Protein AF-A0A6S7BWR2-F1 (afdb_monomer)

Solvent-accessible surface area (backbone atoms only — not comparable to full-atom values): 4834 Å² total; per-residue (Å²): 135,86,85,72,89,86,84,84,80,93,80,82,93,79,73,94,44,75,71,53,54,60,45,28,73,57,36,40,62,22,58,78,57,32,36,44,48,84,94,50,74,88,72,39,76,52,55,80,49,85,86,62,82,52,78,88,74,48,51,76,65,51,39,56,76,46,34,67,78,65,78,113

Organism: NCBI:txid1544867

Foldseek 3Di:
DDDDDDDDDDDDDDDDDPVVLVQLVQQLVCQQQQFDRPVDDGPSVRNPDDPRDHPVNDDPVRCVSSCVVVPD

Secondary structure (DSSP, 8-state):
-----------------HHHHHHHHHHHHHHHHTPPPTTS-S--GGGG-TT---GGG--HHHHHHTTGGG--

Sequence (72 aa):
MFCSYSNVTYISSAPWCAKNEAYLKRQLPSFLRGESPPDFPTDHFETDFIGRAQESDLTPLGRAQLGFDLAR

Nearest PDB structures (foldseek):
  4rgk-assembly1_A  TM=1.006E+00  e=7.667E-06  Yersinia pestis
  7twe-assembly2_B  TM=1.003E+00  e=2.223E-05  Yersinia pestis CO92
  7twe-assembly1_A  TM=1.000E+00  e=2.080E-05  Yersinia pestis CO92
  2dbi-assembly1_A  TM=9.653E-01  e=7.556E-04  Escherichia coli
  2dbn-assembly1_A  TM=9.612E-01  e=1.054E-03  Escherichia coli

Structure (mmCIF, N/CA/C/O backbone):
data_AF-A0A6S7BWR2-F1
#
_entry.id   AF-A0A6S7BWR2-F1
#
loop_
_atom_site.gro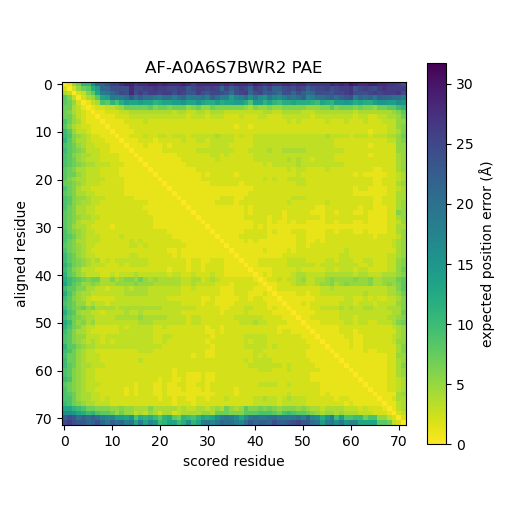up_PDB
_atom_site.id
_atom_site.type_symbol
_atom_site.label_atom_id
_atom_site.label_alt_id
_atom_site.label_comp_id
_atom_site.label_asym_id
_atom_site.label_entity_id
_atom_site.label_seq_id
_atom_site.pdbx_PDB_ins_code
_atom_site.Cartn_x
_atom_site.Cartn_y
_atom_site.Cartn_z
_atom_site.occupancy
_atom_site.B_iso_or_equiv
_atom_site.auth_seq_id
_atom_site.auth_comp_id
_atom_site.auth_asym_id
_atom_site.auth_atom_id
_atom_site.pdbx_PDB_model_num
ATOM 1 N N . MET A 1 1 ? 20.559 27.661 12.383 1.00 48.06 1 MET A N 1
ATOM 2 C CA . MET A 1 1 ? 20.095 26.901 11.205 1.00 48.06 1 MET A CA 1
ATOM 3 C C . MET A 1 1 ? 19.276 25.727 11.720 1.00 48.06 1 MET A C 1
ATOM 5 O O . MET A 1 1 ? 19.855 24.729 12.125 1.00 48.06 1 MET A O 1
ATOM 9 N N . PHE A 1 2 ? 17.957 25.882 11.841 1.00 56.22 2 PHE A N 1
ATOM 10 C CA . PHE A 1 2 ? 17.085 24.791 12.281 1.00 56.22 2 PHE A CA 1
ATOM 11 C C . PHE A 1 2 ? 16.764 23.919 11.066 1.00 56.22 2 PHE A C 1
ATOM 13 O O . PHE A 1 2 ? 16.000 24.335 10.200 1.00 56.22 2 PHE A O 1
ATOM 20 N N . CYS A 1 3 ? 17.379 22.741 10.973 1.00 64.12 3 CYS A N 1
ATOM 21 C CA . CYS A 1 3 ? 16.940 21.721 10.028 1.00 64.12 3 CYS A CA 1
ATOM 22 C C . CYS A 1 3 ? 15.697 21.059 10.635 1.00 64.12 3 CYS A C 1
ATOM 24 O O . CYS A 1 3 ? 15.801 20.350 11.634 1.00 64.12 3 CYS A O 1
ATOM 26 N N . SER A 1 4 ? 14.519 21.382 10.105 1.00 77.88 4 SER A N 1
ATOM 27 C CA . SER A 1 4 ? 13.276 20.682 10.434 1.00 77.88 4 SER A CA 1
ATOM 28 C C . SER A 1 4 ? 13.126 19.460 9.525 1.00 77.88 4 SER A C 1
ATOM 30 O O . SER A 1 4 ? 13.681 19.421 8.428 1.00 77.88 4 SER A O 1
ATOM 32 N N . TYR A 1 5 ? 12.416 18.435 9.995 1.00 85.19 5 TYR A N 1
ATOM 33 C CA . TYR A 1 5 ? 12.197 17.220 9.213 1.00 85.19 5 TYR A CA 1
ATOM 34 C C . TYR A 1 5 ? 11.282 17.483 8.010 1.00 85.19 5 TYR A C 1
ATOM 36 O O . TYR A 1 5 ? 10.289 18.200 8.123 1.00 85.19 5 TYR A O 1
ATOM 44 N N . SER A 1 6 ? 11.584 16.836 6.883 1.00 90.56 6 SER A N 1
ATOM 45 C CA . SER A 1 6 ? 10.692 16.735 5.726 1.00 90.56 6 SER A CA 1
ATOM 46 C C . SER A 1 6 ? 10.305 15.267 5.546 1.00 90.56 6 SER A C 1
ATOM 48 O O . SER A 1 6 ? 11.076 14.479 5.007 1.00 90.56 6 SER A O 1
ATOM 50 N N . ASN A 1 7 ? 9.136 14.889 6.069 1.00 95.12 7 ASN A N 1
ATOM 51 C CA . ASN A 1 7 ? 8.615 13.523 6.005 1.00 95.12 7 ASN A CA 1
ATOM 52 C C . ASN A 1 7 ? 7.459 13.473 5.004 1.00 95.12 7 ASN A C 1
ATOM 54 O O . ASN A 1 7 ? 6.552 14.303 5.075 1.00 95.12 7 ASN A O 1
ATOM 58 N N . VAL A 1 8 ? 7.482 12.503 4.092 1.00 96.56 8 VAL A N 1
ATOM 59 C CA . VAL A 1 8 ? 6.463 12.334 3.047 1.00 96.56 8 VAL A CA 1
ATOM 60 C C . VAL A 1 8 ? 6.099 10.858 2.885 1.00 96.56 8 VAL A C 1
ATOM 62 O O . VAL A 1 8 ? 6.932 9.983 3.113 1.00 96.56 8 VAL A O 1
ATOM 65 N N . THR A 1 9 ? 4.866 10.582 2.458 1.00 95.81 9 THR A N 1
ATOM 66 C CA . THR A 1 9 ? 4.391 9.238 2.092 1.00 95.81 9 THR A CA 1
ATOM 67 C C . THR A 1 9 ? 4.065 9.216 0.604 1.00 95.81 9 THR A C 1
ATOM 69 O O . THR A 1 9 ? 3.345 10.085 0.112 1.00 95.81 9 THR A O 1
ATOM 72 N N . TYR A 1 10 ? 4.580 8.225 -0.123 1.00 97.12 10 TYR A N 1
ATOM 73 C CA . TYR A 1 10 ? 4.333 8.092 -1.556 1.00 97.12 10 TYR A CA 1
ATOM 74 C C . TYR A 1 10 ? 2.969 7.444 -1.812 1.00 97.12 10 TYR A C 1
ATOM 76 O O . TYR A 1 10 ? 2.767 6.272 -1.511 1.00 97.12 10 TYR A O 1
ATOM 84 N N . ILE A 1 11 ? 2.040 8.209 -2.391 1.00 97.31 11 ILE A N 1
ATOM 85 C CA . ILE A 1 11 ? 0.713 7.738 -2.807 1.00 97.31 11 ILE A CA 1
ATOM 86 C C . ILE A 1 11 ? 0.479 8.227 -4.236 1.00 97.31 11 ILE A C 1
ATOM 88 O O . ILE A 1 11 ? 0.486 9.430 -4.493 1.00 97.31 11 ILE A O 1
ATOM 92 N N . SER A 1 12 ? 0.308 7.298 -5.176 1.00 96.25 12 SER A N 1
ATOM 93 C CA . SER A 1 12 ? 0.101 7.618 -6.593 1.00 96.25 12 SER A CA 1
ATOM 94 C C . SER A 1 12 ? -1.373 7.528 -6.992 1.00 96.25 12 SER A C 1
ATOM 96 O O . SER A 1 12 ? -2.179 6.878 -6.328 1.00 96.25 12 SER A O 1
ATOM 98 N N . SER A 1 13 ? -1.722 8.167 -8.111 1.00 97.88 13 SER A N 1
ATOM 99 C CA . SER A 1 13 ? -3.001 7.947 -8.788 1.00 97.88 13 SER A CA 1
ATOM 100 C C . SER A 1 13 ? -2.826 6.863 -9.851 1.00 97.88 13 SER A C 1
ATOM 102 O O . SER A 1 13 ? -2.214 7.101 -10.893 1.00 97.88 13 SER A O 1
ATOM 104 N N . ALA A 1 14 ? -3.341 5.664 -9.576 1.00 97.19 14 ALA A N 1
ATOM 105 C CA . ALA A 1 14 ? -3.292 4.516 -10.477 1.00 97.19 14 ALA A CA 1
ATOM 106 C C . ALA A 1 14 ? -4.723 4.127 -10.902 1.00 97.19 14 ALA A C 1
ATOM 108 O O . ALA A 1 14 ? -5.398 3.397 -10.175 1.00 97.19 14 ALA A O 1
ATOM 109 N N . PRO A 1 15 ? -5.229 4.616 -12.052 1.00 97.31 15 PRO A N 1
ATOM 110 C CA . PRO A 1 15 ? -6.600 4.344 -12.478 1.00 97.31 15 PRO A CA 1
ATOM 111 C C . PRO A 1 15 ? -6.798 2.872 -12.855 1.00 97.31 15 PRO A C 1
ATOM 113 O O . PRO A 1 15 ? -5.858 2.175 -13.245 1.00 97.31 15 PRO A O 1
ATOM 116 N N . TRP A 1 16 ? -8.040 2.398 -12.776 1.00 97.19 16 TRP A N 1
ATOM 117 C CA . TRP A 1 16 ? -8.366 1.020 -13.127 1.00 97.19 16 TRP A CA 1
ATOM 118 C C . TRP A 1 16 ? -8.087 0.724 -14.603 1.00 97.19 16 TRP A C 1
ATOM 120 O O . TRP A 1 16 ? -8.581 1.408 -15.497 1.00 97.19 16 TRP A O 1
ATOM 130 N N . CYS A 1 17 ? -7.313 -0.327 -14.856 1.00 97.38 17 CYS A N 1
ATOM 131 C CA . CYS A 1 17 ? -7.094 -0.894 -16.181 1.00 97.38 17 CYS A CA 1
ATOM 132 C C . CYS A 1 17 ? -6.568 -2.329 -16.048 1.00 97.38 17 CYS A C 1
ATOM 134 O O . CYS A 1 17 ? -6.096 -2.721 -14.979 1.00 97.38 17 CYS A O 1
ATOM 136 N N . ALA A 1 18 ? -6.572 -3.090 -17.146 1.00 97.56 18 ALA A N 1
ATOM 137 C CA . ALA A 1 18 ? -6.112 -4.483 -17.158 1.00 97.56 18 ALA A CA 1
ATOM 138 C C . ALA A 1 18 ? -4.683 -4.660 -16.603 1.00 97.56 18 ALA A C 1
ATOM 140 O O . ALA A 1 18 ? -4.392 -5.637 -15.916 1.00 97.56 18 ALA A O 1
ATOM 141 N N . LYS A 1 19 ? -3.792 -3.686 -16.846 1.00 97.75 19 LYS A N 1
ATOM 142 C CA . LYS A 1 19 ? -2.425 -3.694 -16.306 1.00 97.75 19 LYS A CA 1
ATOM 143 C C . LYS A 1 19 ? -2.415 -3.614 -14.775 1.00 97.75 19 LYS A C 1
ATOM 145 O O . LYS A 1 19 ? -1.711 -4.385 -14.128 1.00 97.75 19 LYS A O 1
ATOM 150 N N . ASN A 1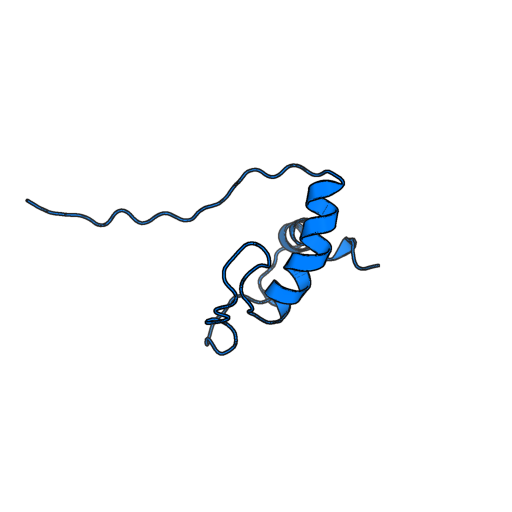 20 ? -3.182 -2.690 -14.205 1.00 97.56 20 ASN A N 1
ATOM 151 C CA . ASN A 1 20 ? -3.207 -2.474 -12.759 1.00 97.56 20 ASN A CA 1
ATOM 152 C C . ASN A 1 20 ? -3.958 -3.604 -12.044 1.00 97.56 20 ASN A C 1
ATOM 154 O O . ASN A 1 20 ? -3.525 -4.044 -10.985 1.00 97.56 20 ASN A O 1
ATOM 158 N N . GLU A 1 21 ? -4.999 -4.161 -12.663 1.00 97.06 21 GLU A N 1
ATOM 159 C CA . GLU A 1 21 ? -5.675 -5.367 -12.176 1.00 97.06 21 GLU A CA 1
ATOM 160 C C . GLU A 1 21 ? -4.708 -6.563 -12.066 1.00 97.06 21 GLU A C 1
ATOM 162 O O . GLU A 1 21 ? -4.657 -7.248 -11.042 1.00 97.06 21 GLU A O 1
ATOM 167 N N . ALA A 1 22 ? -3.886 -6.793 -13.097 1.00 96.75 22 ALA A N 1
ATOM 168 C CA . ALA A 1 22 ? -2.872 -7.846 -13.083 1.00 96.75 22 ALA A CA 1
ATOM 169 C C . ALA A 1 22 ? -1.824 -7.635 -11.976 1.00 96.75 22 ALA A C 1
ATOM 171 O O . ALA A 1 22 ? -1.328 -8.599 -11.390 1.00 96.75 22 ALA A O 1
ATOM 172 N N . TYR A 1 23 ? -1.502 -6.378 -11.659 1.00 97.75 23 TYR A N 1
ATOM 173 C CA . TYR A 1 23 ? -0.623 -6.047 -10.543 1.00 97.75 23 TYR A CA 1
ATOM 174 C C . TYR A 1 23 ? -1.277 -6.346 -9.183 1.00 97.75 23 TYR A C 1
ATOM 176 O O . TYR A 1 23 ? -0.631 -6.972 -8.341 1.00 97.75 23 TYR A O 1
ATOM 184 N N . LEU A 1 24 ? -2.558 -6.005 -8.985 1.00 97.50 24 LEU A N 1
ATOM 185 C CA . LEU A 1 24 ? -3.289 -6.279 -7.737 1.00 97.50 24 LEU A CA 1
ATOM 186 C C . LEU A 1 24 ? -3.281 -7.767 -7.365 1.00 97.50 24 LEU A C 1
ATOM 188 O O . LEU A 1 24 ? -3.029 -8.104 -6.209 1.00 97.50 24 LEU A O 1
ATOM 192 N N . LYS A 1 25 ? -3.439 -8.658 -8.353 1.00 95.88 25 LYS A N 1
ATOM 193 C CA . LYS A 1 25 ? -3.366 -10.121 -8.167 1.00 95.88 25 LYS A CA 1
ATOM 194 C C . LYS A 1 25 ? -2.033 -10.594 -7.563 1.00 95.88 25 LYS A C 1
ATOM 196 O O . LYS A 1 25 ? -1.995 -11.631 -6.909 1.00 95.88 25 LYS A O 1
ATOM 201 N N . ARG A 1 26 ? -0.945 -9.840 -7.762 1.00 96.38 26 ARG A N 1
ATOM 202 C CA . ARG A 1 26 ? 0.392 -10.131 -7.210 1.00 96.38 26 ARG A CA 1
ATOM 203 C C . ARG A 1 26 ? 0.668 -9.375 -5.912 1.00 96.38 26 ARG A C 1
ATOM 205 O O . ARG A 1 26 ? 1.298 -9.929 -5.021 1.00 96.38 26 ARG A O 1
ATOM 212 N N . GLN A 1 27 ? 0.190 -8.135 -5.795 1.00 97.62 27 GLN A N 1
ATOM 213 C CA . GLN A 1 27 ? 0.387 -7.309 -4.603 1.00 97.62 27 GLN A CA 1
ATOM 214 C C . GLN A 1 27 ? -0.415 -7.817 -3.398 1.00 97.62 27 GLN A C 1
ATOM 216 O O . GLN A 1 27 ? 0.098 -7.805 -2.281 1.00 97.62 27 GLN A O 1
ATOM 221 N N . LEU A 1 28 ? -1.663 -8.253 -3.602 1.00 97.56 28 LEU A N 1
ATOM 222 C CA . LEU A 1 28 ? -2.550 -8.657 -2.509 1.00 97.56 28 LEU A CA 1
ATOM 223 C C . LEU A 1 28 ? -1.948 -9.776 -1.629 1.00 97.56 28 LEU A C 1
ATOM 225 O O . LEU A 1 28 ? -1.931 -9.610 -0.409 1.00 97.56 28 LEU A O 1
ATOM 229 N N . PRO A 1 29 ? -1.380 -10.866 -2.183 1.00 96.88 29 PRO A N 1
ATOM 230 C CA . PRO A 1 29 ? -0.685 -11.867 -1.376 1.00 96.88 29 PRO A CA 1
ATOM 231 C C . PRO A 1 29 ? 0.474 -11.305 -0.536 1.00 96.88 29 PRO A C 1
ATOM 233 O O . PRO A 1 29 ? 0.619 -11.705 0.618 1.00 96.88 29 PRO A O 1
ATOM 236 N N . SER A 1 30 ? 1.269 -10.371 -1.074 1.00 97.56 30 SER A N 1
ATOM 237 C CA . SER A 1 30 ? 2.360 -9.726 -0.324 1.00 97.56 30 SER A CA 1
ATOM 238 C C . SER A 1 30 ? 1.823 -8.887 0.837 1.00 97.56 30 SER A C 1
ATOM 240 O O . SER A 1 30 ? 2.324 -8.993 1.954 1.00 97.56 30 SER A O 1
ATOM 242 N N . PHE A 1 31 ? 0.735 -8.138 0.617 1.00 97.94 31 PHE A N 1
ATOM 243 C CA . PHE A 1 31 ? 0.055 -7.401 1.685 1.00 97.94 31 PHE A CA 1
ATOM 244 C C . PHE A 1 31 ? -0.460 -8.333 2.790 1.00 97.94 31 PHE A C 1
ATOM 246 O O . PHE A 1 31 ? -0.277 -8.042 3.969 1.00 97.94 31 PHE A O 1
ATOM 253 N N . LEU A 1 32 ? -1.054 -9.478 2.450 1.00 97.31 32 LEU A N 1
ATOM 254 C CA . LEU A 1 32 ? -1.540 -10.429 3.456 1.00 97.31 32 LEU A CA 1
ATOM 255 C C . LEU A 1 32 ? -0.403 -11.038 4.289 1.00 97.31 32 LEU A C 1
ATOM 257 O O . LEU A 1 32 ? -0.583 -11.256 5.483 1.00 97.31 32 LEU A O 1
ATOM 261 N N . ARG A 1 33 ? 0.770 -11.264 3.685 1.00 97.44 33 ARG A N 1
ATOM 262 C CA . ARG A 1 33 ? 1.939 -11.850 4.364 1.00 97.44 33 ARG A CA 1
ATOM 263 C C . ARG A 1 33 ? 2.861 -10.838 5.052 1.00 97.44 33 ARG A C 1
ATOM 265 O O . ARG A 1 33 ? 3.750 -11.257 5.780 1.00 97.44 33 ARG A O 1
ATOM 272 N N . GLY A 1 34 ? 2.673 -9.534 4.841 1.00 97.50 34 GLY A N 1
ATOM 273 C CA . GLY A 1 34 ? 3.616 -8.516 5.338 1.00 97.50 34 GLY A CA 1
ATOM 274 C C . GLY A 1 34 ? 4.935 -8.482 4.578 1.00 97.50 34 GLY A C 1
ATOM 275 O O . GLY A 1 34 ? 5.949 -8.025 5.092 1.00 97.50 34 GLY A O 1
ATOM 276 N N . GLU A 1 35 ? 4.923 -8.972 3.344 1.00 98.19 35 GLU A N 1
ATOM 277 C CA . GLU A 1 35 ? 6.081 -8.988 2.468 1.00 98.19 35 GLU A CA 1
ATOM 278 C C . GLU A 1 35 ? 6.208 -7.675 1.689 1.00 98.19 35 GLU A C 1
ATOM 280 O O . GLU A 1 35 ? 5.203 -7.039 1.362 1.00 98.19 35 GLU A O 1
ATOM 285 N N . SER A 1 36 ? 7.440 -7.322 1.302 1.00 97.75 36 SER A N 1
ATOM 286 C CA . SER A 1 36 ? 7.688 -6.262 0.326 1.00 97.75 36 SER A CA 1
ATOM 287 C C . SER A 1 36 ? 6.796 -6.426 -0.916 1.00 97.75 36 SER A C 1
ATOM 289 O O . SER A 1 36 ? 6.645 -7.550 -1.416 1.00 97.75 36 SER A O 1
ATOM 291 N N . PRO A 1 37 ? 6.218 -5.334 -1.453 1.00 97.12 37 PRO A N 1
ATOM 292 C CA . PRO A 1 37 ? 5.474 -5.403 -2.704 1.00 97.12 37 PRO A CA 1
ATOM 293 C C . PRO A 1 37 ? 6.378 -5.872 -3.860 1.00 97.12 37 PRO A C 1
ATOM 295 O O . PRO A 1 37 ? 7.584 -5.626 -3.837 1.00 97.12 37 PRO A O 1
ATOM 298 N N . PRO A 1 38 ? 5.814 -6.506 -4.902 1.00 95.69 38 PRO A N 1
ATOM 299 C CA . PRO A 1 38 ? 6.585 -7.232 -5.919 1.00 95.69 38 PRO A CA 1
ATOM 300 C C . PRO A 1 38 ? 7.491 -6.357 -6.799 1.00 95.69 38 PRO A C 1
ATOM 302 O O . PRO A 1 38 ? 8.381 -6.887 -7.459 1.00 95.69 38 PRO A O 1
ATOM 305 N N . ASP A 1 39 ? 7.269 -5.042 -6.826 1.00 96.94 39 ASP A N 1
ATOM 306 C CA . ASP A 1 39 ? 8.079 -4.093 -7.601 1.00 96.94 39 ASP A CA 1
ATOM 307 C C . ASP A 1 39 ? 9.277 -3.535 -6.795 1.00 96.94 39 ASP A C 1
ATOM 309 O O . ASP A 1 39 ? 10.066 -2.752 -7.325 1.00 96.94 39 ASP A O 1
ATOM 313 N N . PHE A 1 40 ? 9.427 -3.928 -5.524 1.00 97.19 40 PHE A N 1
ATOM 314 C CA . PHE A 1 40 ? 10.4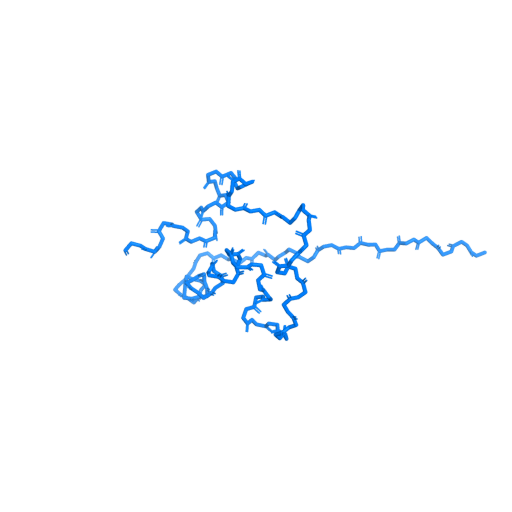91 -3.485 -4.618 1.00 97.19 40 PHE A CA 1
ATOM 315 C C . PHE A 1 40 ? 11.444 -4.636 -4.245 1.00 97.19 40 PHE A C 1
ATOM 317 O O . PHE A 1 40 ? 11.100 -5.806 -4.427 1.00 97.19 40 PHE A O 1
ATOM 324 N N . PRO A 1 41 ? 12.642 -4.335 -3.702 1.00 96.94 41 PRO A N 1
ATOM 325 C CA . PRO A 1 41 ? 13.528 -5.351 -3.141 1.00 96.94 41 PRO A CA 1
ATOM 326 C C . PRO A 1 41 ? 12.836 -6.230 -2.090 1.00 96.94 41 PRO A C 1
ATOM 328 O O . PRO A 1 41 ? 12.028 -5.766 -1.280 1.00 96.94 41 PRO A O 1
ATOM 331 N N . THR A 1 42 ? 13.171 -7.518 -2.104 1.00 95.50 42 THR A N 1
ATOM 332 C CA . THR A 1 42 ? 12.563 -8.572 -1.278 1.00 95.50 42 THR A CA 1
ATOM 333 C C . THR A 1 42 ? 13.122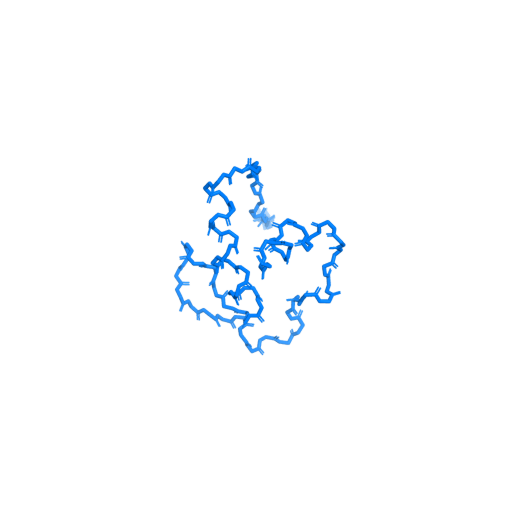 -8.587 0.146 1.00 95.50 42 THR A C 1
ATOM 335 O O . THR A 1 42 ? 13.634 -9.604 0.610 1.00 95.50 42 THR A O 1
ATOM 338 N N . ASP A 1 43 ? 13.072 -7.442 0.822 1.00 95.38 43 ASP A N 1
ATOM 339 C CA . ASP A 1 43 ? 13.599 -7.294 2.179 1.00 95.38 43 ASP A CA 1
ATOM 340 C C . ASP A 1 43 ? 12.676 -7.914 3.245 1.00 95.38 43 ASP A C 1
ATOM 342 O O . ASP A 1 43 ? 13.154 -8.472 4.227 1.00 95.38 43 ASP A O 1
ATOM 346 N N . HIS A 1 44 ? 11.351 -7.841 3.048 1.00 96.31 44 HIS A N 1
ATOM 347 C CA . HIS A 1 44 ? 10.330 -8.479 3.897 1.00 96.31 44 HIS A CA 1
ATOM 348 C C . HIS A 1 44 ? 10.3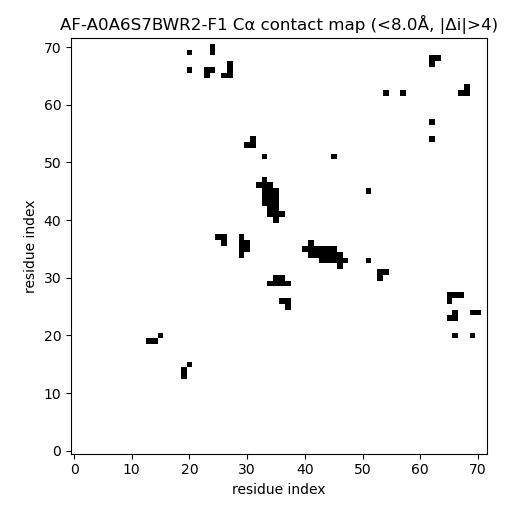89 -8.117 5.397 1.00 96.31 44 HIS A C 1
ATOM 350 O O . HIS A 1 44 ? 9.991 -8.913 6.250 1.00 96.31 44 HIS A O 1
ATOM 356 N N . PHE A 1 45 ? 10.838 -6.901 5.722 1.00 95.88 45 PHE A N 1
ATOM 357 C CA . PHE A 1 45 ? 11.023 -6.447 7.105 1.00 95.88 45 PHE A CA 1
ATOM 358 C C . PHE A 1 45 ? 9.762 -6.524 7.969 1.00 95.88 45 PHE A C 1
ATOM 360 O O . PHE A 1 45 ? 9.853 -6.810 9.152 1.00 95.88 45 PHE A O 1
ATOM 367 N N . GLU A 1 46 ? 8.588 -6.257 7.398 1.00 97.38 46 GLU A N 1
ATOM 368 C CA . GLU A 1 46 ? 7.349 -6.093 8.168 1.00 97.38 46 GLU A CA 1
ATOM 369 C C . GLU A 1 46 ? 6.643 -7.419 8.496 1.00 97.38 46 GLU A C 1
ATOM 371 O O . GLU A 1 46 ? 5.552 -7.407 9.067 1.00 97.38 46 GLU A O 1
ATOM 376 N N . THR A 1 47 ? 7.236 -8.565 8.148 1.00 97.50 47 THR A N 1
ATOM 377 C CA . THR A 1 47 ? 6.618 -9.890 8.334 1.00 97.50 47 THR A CA 1
ATOM 378 C C . THR A 1 47 ? 6.385 -10.258 9.804 1.00 97.50 47 THR A C 1
ATOM 380 O O . THR A 1 47 ? 5.437 -10.985 10.102 1.00 97.50 47 THR A O 1
ATOM 383 N N . ASP A 1 48 ? 7.191 -9.732 10.730 1.00 96.56 48 ASP A N 1
ATOM 384 C CA . ASP A 1 48 ? 7.112 -9.985 12.175 1.00 96.56 48 ASP A CA 1
ATOM 385 C C . ASP A 1 48 ? 6.826 -8.723 13.014 1.00 96.56 48 ASP A C 1
ATOM 387 O O . ASP A 1 48 ? 6.816 -8.770 14.248 1.00 96.56 48 ASP A O 1
ATOM 391 N N . PHE A 1 49 ? 6.540 -7.591 12.367 1.00 97.69 49 PHE A N 1
ATOM 392 C CA . PHE A 1 49 ? 6.292 -6.328 13.058 1.00 97.69 49 PHE A CA 1
ATOM 393 C C . PHE A 1 49 ? 4.976 -6.347 13.845 1.00 97.69 49 PHE A C 1
ATOM 395 O O . PHE A 1 49 ? 3.894 -6.638 13.327 1.00 97.69 49 PHE A O 1
ATOM 402 N N . ILE A 1 50 ? 5.054 -5.936 15.111 1.00 97.69 50 ILE A N 1
ATOM 403 C CA . ILE A 1 50 ? 3.881 -5.749 15.968 1.00 97.69 50 ILE A CA 1
ATOM 404 C C . ILE A 1 50 ? 3.159 -4.463 15.552 1.00 97.69 50 ILE A C 1
ATOM 406 O O . ILE A 1 50 ? 3.767 -3.398 15.475 1.00 97.69 50 ILE A O 1
ATOM 410 N N . GLY A 1 51 ? 1.845 -4.551 15.326 1.00 96.81 51 GLY A N 1
ATOM 411 C CA . GLY A 1 51 ? 1.011 -3.399 14.959 1.00 96.81 51 GLY A CA 1
ATOM 412 C C . GLY A 1 51 ? 0.989 -3.070 13.462 1.00 96.81 51 GLY A C 1
ATOM 413 O O . GLY A 1 51 ? 0.470 -2.022 13.084 1.00 96.81 51 GLY A O 1
ATOM 414 N N . ARG A 1 52 ? 1.521 -3.953 12.607 1.00 98.06 52 ARG A N 1
ATOM 415 C CA . ARG A 1 52 ? 1.380 -3.859 11.148 1.00 98.06 52 ARG A CA 1
ATOM 416 C C . ARG A 1 52 ? -0.097 -3.887 10.746 1.00 98.06 52 ARG A C 1
ATOM 418 O O . ARG A 1 52 ? -0.828 -4.760 11.216 1.00 98.06 52 ARG A O 1
ATOM 425 N N . ALA A 1 53 ? -0.499 -2.997 9.838 1.00 97.69 53 ALA A N 1
ATOM 426 C CA . ALA A 1 53 ? -1.849 -2.979 9.280 1.00 97.69 53 ALA A CA 1
ATOM 427 C C . ALA A 1 53 ? -2.187 -4.298 8.559 1.00 97.69 53 ALA A C 1
ATOM 429 O O . ALA A 1 53 ? -1.364 -4.865 7.836 1.00 97.69 53 ALA A O 1
ATOM 430 N N . GLN A 1 54 ? -3.411 -4.774 8.756 1.00 97.06 54 GLN A N 1
ATOM 431 C CA . GLN A 1 54 ? -3.939 -6.043 8.264 1.00 97.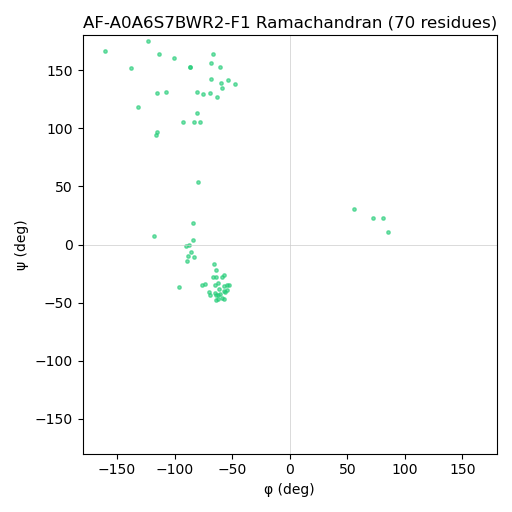06 54 GLN A CA 1
ATOM 432 C C . GLN A 1 54 ? -5.198 -5.815 7.418 1.00 97.06 54 GLN A C 1
ATOM 434 O O . GLN A 1 54 ? -5.732 -4.710 7.326 1.00 97.06 54 GLN A O 1
ATOM 439 N N . GLU A 1 55 ? -5.729 -6.886 6.826 1.00 96.94 55 GLU A N 1
ATOM 440 C CA . GLU A 1 55 ? -7.016 -6.847 6.118 1.00 96.94 55 GLU A CA 1
ATOM 441 C C . GLU A 1 55 ? -8.153 -6.264 6.977 1.00 96.94 55 GLU A C 1
ATOM 443 O 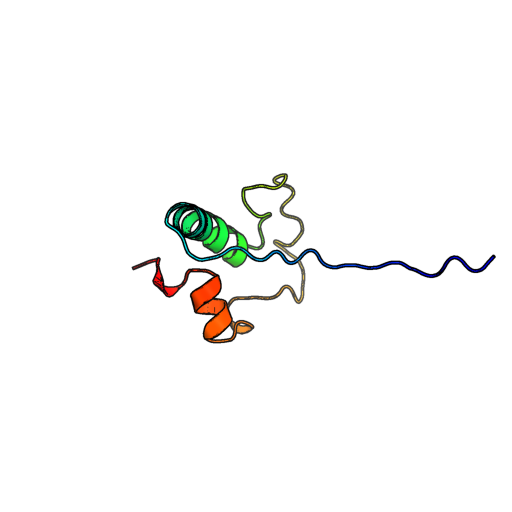O . GLU A 1 55 ? -9.023 -5.572 6.451 1.00 96.94 55 GLU A O 1
ATOM 448 N N . SER A 1 56 ? -8.143 -6.511 8.291 1.00 97.06 56 SER A N 1
ATOM 449 C CA . SER A 1 56 ? -9.156 -6.005 9.226 1.00 97.06 56 SER A CA 1
ATOM 450 C C . SER A 1 56 ? -9.188 -4.482 9.345 1.00 97.06 56 SER A C 1
ATOM 452 O O . SER A 1 56 ? -10.215 -3.935 9.736 1.00 97.06 56 SER A O 1
ATOM 454 N N . ASP A 1 57 ? -8.095 -3.802 8.998 1.00 98.19 57 ASP A N 1
ATOM 455 C CA . ASP A 1 57 ? -7.992 -2.341 9.053 1.00 98.19 57 ASP A CA 1
ATOM 456 C C . ASP A 1 57 ? -8.520 -1.676 7.772 1.00 98.19 57 ASP A C 1
ATOM 458 O O . ASP A 1 57 ? -8.628 -0.450 7.683 1.00 98.19 57 ASP A O 1
ATOM 462 N N . LEU A 1 58 ? -8.861 -2.474 6.754 1.00 97.94 58 LEU A N 1
ATOM 463 C CA . LEU A 1 58 ? -9.352 -1.968 5.482 1.00 97.94 58 LEU A CA 1
ATOM 464 C C . LEU A 1 58 ? -10.834 -1.607 5.558 1.00 97.94 58 LEU A C 1
ATOM 466 O O . LEU A 1 58 ? -11.698 -2.410 5.911 1.00 97.94 58 LEU A O 1
ATOM 470 N N . THR A 1 59 ? -11.148 -0.406 5.079 1.00 98.19 59 THR A N 1
ATOM 471 C CA . THR A 1 59 ? -12.521 -0.043 4.719 1.00 98.19 59 THR A CA 1
ATOM 472 C C . THR A 1 59 ? -13.000 -0.870 3.514 1.00 98.19 59 THR A C 1
ATOM 474 O O . THR A 1 59 ? -12.176 -1.409 2.766 1.00 98.19 59 THR A O 1
ATOM 477 N N . PRO A 1 60 ? -14.317 -0.926 3.236 1.00 97.50 60 PRO A N 1
ATOM 478 C CA . PRO A 1 60 ? -14.829 -1.589 2.034 1.00 97.50 60 PRO A CA 1
ATOM 479 C C . PRO A 1 60 ? -14.191 -1.072 0.735 1.00 97.50 60 PRO A C 1
ATOM 481 O O . PRO A 1 60 ? -13.854 -1.860 -0.146 1.00 97.50 60 PRO A O 1
ATOM 484 N N . LEU A 1 61 ? -13.947 0.241 0.642 1.00 97.50 61 LEU A N 1
ATOM 485 C CA . LEU A 1 61 ? -13.247 0.837 -0.496 1.00 97.50 61 LEU A CA 1
ATOM 486 C C . LEU A 1 61 ? -11.795 0.346 -0.590 1.00 97.50 61 LEU A C 1
ATOM 488 O O . LEU A 1 61 ? -11.346 -0.001 -1.678 1.00 97.50 61 LEU A O 1
ATOM 492 N N . GLY A 1 62 ? -11.078 0.273 0.536 1.00 97.69 62 GLY A N 1
ATOM 493 C CA . GLY A 1 62 ? -9.703 -0.233 0.573 1.00 97.69 62 GLY A CA 1
ATOM 494 C C . GLY A 1 62 ? -9.600 -1.688 0.110 1.00 97.69 62 GLY A C 1
ATOM 495 O O . GLY A 1 62 ? -8.693 -2.033 -0.644 1.00 97.69 62 GLY A O 1
ATOM 496 N N . ARG A 1 63 ? -10.577 -2.528 0.477 1.00 97.56 63 ARG A N 1
ATOM 497 C CA . ARG A 1 63 ? -10.666 -3.916 -0.007 1.00 97.56 63 ARG A CA 1
ATOM 498 C C . ARG A 1 63 ? -10.840 -3.976 -1.528 1.00 97.56 63 ARG A C 1
ATOM 500 O O . ARG A 1 63 ? -10.107 -4.706 -2.194 1.00 97.56 63 ARG A O 1
ATOM 507 N N . ALA A 1 64 ? -11.750 -3.176 -2.084 1.00 96.38 64 ALA A N 1
ATOM 508 C CA . ALA A 1 64 ? -11.950 -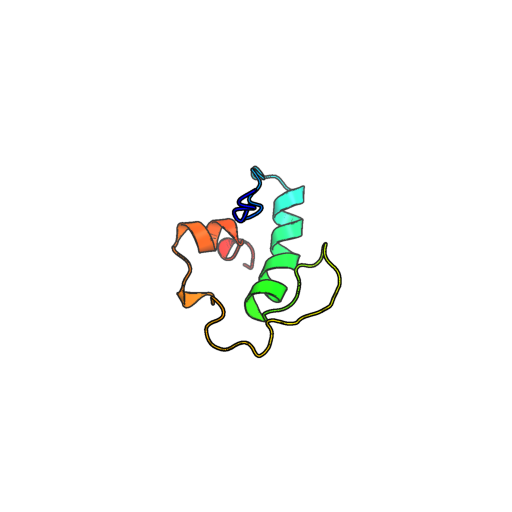3.101 -3.531 1.00 96.38 64 ALA A CA 1
ATOM 509 C C . ALA A 1 64 ? -10.685 -2.597 -4.255 1.00 96.38 64 ALA A C 1
ATOM 511 O O . ALA A 1 64 ? -10.256 -3.181 -5.249 1.00 96.38 64 ALA A O 1
ATOM 512 N N . GLN A 1 65 ? -10.030 -1.560 -3.718 1.00 97.12 65 GLN A N 1
ATOM 513 C CA . GLN A 1 65 ? -8.798 -0.992 -4.278 1.00 97.12 65 GLN A CA 1
ATOM 514 C C . GLN A 1 65 ? -7.595 -1.946 -4.211 1.00 97.12 65 GLN A C 1
ATOM 516 O O . GLN A 1 65 ? -6.722 -1.865 -5.070 1.00 97.12 65 GLN A O 1
ATOM 521 N N . LEU A 1 66 ? -7.555 -2.865 -3.240 1.00 97.06 66 LEU A N 1
ATOM 522 C CA . LEU A 1 66 ? -6.535 -3.918 -3.142 1.00 97.06 66 LEU A CA 1
ATOM 523 C C . LEU A 1 66 ? -6.878 -5.191 -3.931 1.00 97.06 66 LEU A C 1
ATOM 525 O O . LEU A 1 66 ? -6.078 -6.123 -3.958 1.00 97.06 66 LEU A O 1
ATOM 529 N N . GLY A 1 67 ? -8.026 -5.231 -4.610 1.00 95.88 67 GLY A N 1
ATOM 530 C CA . GLY A 1 67 ? -8.388 -6.341 -5.485 1.00 95.88 67 GLY A CA 1
ATOM 531 C C . GLY A 1 67 ? -8.954 -7.565 -4.765 1.00 95.88 67 GLY A C 1
ATOM 532 O O . GLY A 1 67 ? -8.923 -8.654 -5.333 1.00 95.88 67 GLY A O 1
ATOM 533 N N . PHE A 1 68 ? -9.507 -7.418 -3.556 1.00 95.19 68 PHE A N 1
ATOM 534 C CA . PHE A 1 68 ? -10.178 -8.530 -2.862 1.00 95.19 68 PHE A CA 1
ATOM 535 C C . PHE A 1 68 ? -11.360 -9.107 -3.660 1.00 95.19 68 PHE A C 1
ATOM 537 O O . PHE A 1 68 ? -11.648 -10.297 -3.556 1.00 95.19 68 PHE A O 1
ATOM 544 N N . ASP A 1 69 ? -12.000 -8.294 -4.503 1.00 91.50 69 ASP A N 1
ATOM 545 C CA . ASP A 1 69 ? -13.119 -8.721 -5.352 1.00 91.50 69 ASP A CA 1
ATOM 546 C C . ASP A 1 69 ? -12.670 -9.400 -6.661 1.00 91.50 69 ASP A C 1
ATOM 548 O O . ASP A 1 69 ? -13.487 -9.996 -7.360 1.00 91.50 69 ASP A O 1
ATOM 552 N N . LEU A 1 70 ? -11.374 -9.335 -6.990 1.00 86.56 70 LEU A N 1
ATOM 553 C CA . LEU A 1 70 ? -10.781 -9.927 -8.196 1.00 86.56 70 LEU A CA 1
ATOM 554 C C . LEU A 1 70 ? -10.302 -11.365 -8.007 1.00 86.56 70 LEU A C 1
ATOM 556 O O . LEU A 1 70 ? -9.971 -12.031 -8.986 1.00 86.56 70 LEU A O 1
ATOM 560 N N . ALA A 1 71 ? -10.187 -11.817 -6.759 1.00 63.25 71 ALA A N 1
ATOM 561 C CA . ALA A 1 71 ? -9.665 -13.135 -6.408 1.00 63.25 71 ALA A CA 1
ATOM 562 C C . ALA A 1 71 ? -10.731 -14.251 -6.482 1.00 63.25 71 ALA A C 1
ATOM 564 O O . ALA A 1 71 ? -10.550 -15.305 -5.874 1.00 63.25 71 ALA A O 1
ATOM 565 N N . ARG A 1 72 ? -11.842 -14.010 -7.190 1.00 52.03 72 ARG A N 1
ATOM 566 C CA . ARG A 1 72 ? -12.911 -14.983 -7.456 1.00 52.03 72 ARG A CA 1
ATOM 567 C C . ARG A 1 72 ? -12.746 -15.645 -8.815 1.00 52.03 72 ARG A C 1
ATOM 569 O O . ARG A 1 72 ? -12.373 -14.931 -9.771 1.00 52.03 72 ARG A O 1
#

Mean 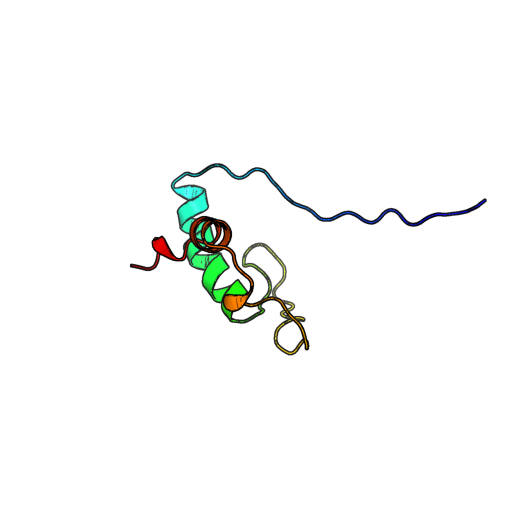predicted aligned error: 4.15 Å

InterPro domains:
  IPR010856 Gig2-like [PF07350] (5-67)
  IPR010856 Gig2-like [PTHR30613] (5-67)
  IPR027443 Isopenicillin N synthase-like superfamily [G3DSA:2.60.120.330] (3-70)

Radius of gyration: 15.0 Å; Cα contacts (8 Å, |Δi|>4): 52; chains: 1; bounding box: 35×42×33 Å

pLDDT: mean 93.53, std 10.64, range [48.06, 98.19]